Protein AF-A0A6C0BH00-F1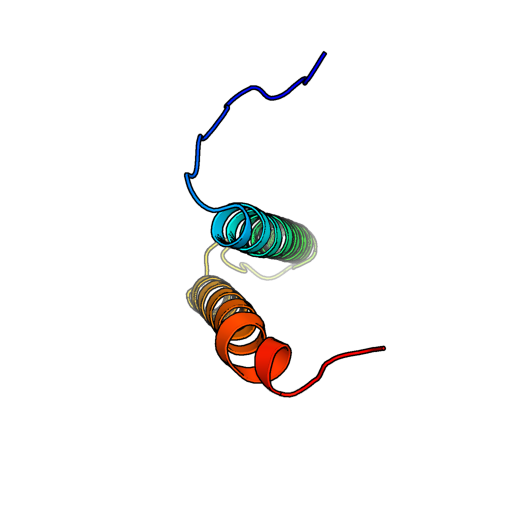 (afdb_monomer_lite)

Organism: NCBI:txid1070528

Sequence (76 aa):
MEESLYVFQFSNKEYVDLVDDIARMVIIQIAIQFLYYLNSSDNIQFFSSDFILLVIYMVLGIMLYRLVFRKMITFK

Secondary structure (DSSP, 8-state):
----S-----S-HHHHHHHHHHHHHHHHHHHHHHHHHHH-SS---TT-HHHHHHHHHHHHHHHHIIIIIHHH----

Radius of gyration: 16.22 Å; chains: 1; bounding box: 40×36×46 Å

pLDDT: mean 84.8, std 10.34, range [45.06, 95.62]

Foldseek 3Di:
DPPDPDDDDDPDVLVVVLVVQLVVVLVVLLVVLVVVCVPDPDPDDSDDPVSVVVSVVSSVVSVCCSPPVCVVDDDD

Structure (mmCIF, N/CA/C/O backbone):
data_AF-A0A6C0BH00-F1
#
_entry.id   AF-A0A6C0BH00-F1
#
loop_
_atom_site.group_PDB
_atom_site.id
_atom_site.type_symbol
_atom_site.label_atom_id
_atom_site.label_alt_id
_atom_site.label_comp_id
_atom_site.label_asym_id
_atom_site.label_entity_id
_atom_site.label_seq_id
_atom_site.pdbx_PDB_ins_code
_atom_site.Cartn_x
_atom_site.Cartn_y
_atom_site.Cartn_z
_atom_site.occupancy
_atom_site.B_iso_or_equiv
_atom_site.auth_seq_id
_atom_site.auth_comp_id
_atom_site.auth_asym_id
_atom_site.auth_atom_id
_atom_site.pdbx_PDB_model_num
ATOM 1 N N . MET A 1 1 ? -7.483 22.707 9.327 1.00 45.06 1 MET A N 1
ATOM 2 C CA . MET A 1 1 ? -8.258 22.445 8.099 1.00 45.06 1 MET A CA 1
ATOM 3 C C . MET A 1 1 ? -7.804 21.085 7.628 1.00 45.06 1 MET A C 1
ATOM 5 O O . MET A 1 1 ? -6.602 20.899 7.524 1.00 45.06 1 MET A O 1
ATOM 9 N N . GLU A 1 2 ? -8.700 20.112 7.496 1.00 53.81 2 GLU A N 1
ATOM 10 C CA . GLU A 1 2 ? -8.308 18.802 6.967 1.00 53.81 2 GLU A CA 1
ATOM 11 C C . GLU A 1 2 ? -8.006 18.968 5.471 1.00 53.81 2 GLU A C 1
ATOM 13 O O . GLU A 1 2 ? -8.897 19.278 4.687 1.00 53.81 2 GLU A O 1
ATOM 18 N N . GLU A 1 3 ? -6.731 18.847 5.093 1.00 73.75 3 GLU A N 1
ATOM 19 C CA . GLU A 1 3 ? -6.224 19.019 3.721 1.00 73.75 3 GLU A CA 1
ATOM 20 C C . GLU A 1 3 ? -6.392 17.738 2.881 1.00 73.75 3 GLU A C 1
ATOM 22 O O . GLU A 1 3 ? -5.482 17.315 2.169 1.00 73.75 3 GLU A O 1
ATOM 27 N N . SER A 1 4 ? -7.530 17.049 2.988 1.00 73.56 4 SER A N 1
ATOM 28 C CA . SER A 1 4 ? -7.790 15.861 2.172 1.00 73.56 4 SER A CA 1
ATOM 29 C C . SER A 1 4 ? -8.494 16.247 0.869 1.00 73.56 4 SER A C 1
ATOM 31 O O . SER A 1 4 ? -9.515 16.929 0.859 1.00 73.56 4 SER A O 1
ATOM 33 N N . LEU A 1 5 ? -7.942 15.793 -0.263 1.00 79.06 5 LEU A N 1
ATOM 34 C CA . LEU A 1 5 ? -8.544 16.001 -1.589 1.00 79.06 5 LEU A CA 1
ATOM 35 C C . LEU A 1 5 ? -9.842 15.199 -1.774 1.00 79.06 5 LEU A C 1
ATOM 37 O O . LEU A 1 5 ? -10.699 15.586 -2.565 1.00 79.06 5 LEU A O 1
ATOM 41 N N . TYR A 1 6 ? -9.989 14.090 -1.043 1.00 81.12 6 TYR A N 1
ATOM 42 C CA . TYR A 1 6 ? -11.162 13.221 -1.070 1.00 81.12 6 TYR A CA 1
ATOM 43 C C . TYR A 1 6 ? -11.523 12.779 0.348 1.00 81.12 6 TYR A C 1
ATOM 45 O O . TYR A 1 6 ? -10.655 12.350 1.109 1.00 81.12 6 TYR A O 1
ATOM 53 N N . VAL A 1 7 ? -12.813 12.849 0.681 1.00 78.69 7 VAL A N 1
ATOM 54 C CA . VAL A 1 7 ? -13.355 12.412 1.972 1.00 78.69 7 VAL A CA 1
ATOM 55 C C . VAL A 1 7 ? -14.303 11.245 1.735 1.00 78.69 7 VAL A C 1
ATOM 57 O O . VAL A 1 7 ? -15.348 11.398 1.105 1.00 78.69 7 VAL A O 1
ATOM 60 N N . PHE A 1 8 ? -13.947 10.078 2.265 1.00 78.62 8 PHE A N 1
ATOM 61 C CA . PHE A 1 8 ? -14.802 8.895 2.252 1.00 78.62 8 PHE A CA 1
ATOM 62 C C . PHE A 1 8 ? -15.436 8.725 3.632 1.00 78.62 8 PHE A C 1
ATOM 64 O O . PHE A 1 8 ? -14.736 8.539 4.626 1.00 78.62 8 PHE A O 1
ATOM 71 N N . GLN A 1 9 ? -16.766 8.796 3.707 1.00 76.88 9 GLN A N 1
ATOM 72 C CA . GLN A 1 9 ? -17.487 8.548 4.953 1.00 76.88 9 GLN A CA 1
ATOM 73 C C . GLN A 1 9 ? -17.775 7.055 5.101 1.00 76.88 9 GLN A C 1
ATOM 75 O O . GLN A 1 9 ? -18.639 6.501 4.426 1.00 76.88 9 GLN A O 1
ATOM 80 N N . PHE A 1 10 ? -17.064 6.409 6.020 1.00 76.19 10 PHE A N 1
ATOM 81 C CA . PHE A 1 10 ? -17.377 5.054 6.460 1.00 76.19 10 PHE A CA 1
ATOM 82 C C . PHE A 1 10 ? -18.161 5.113 7.774 1.00 76.19 10 PHE A C 1
ATOM 84 O O . PHE A 1 10 ? -17.769 5.815 8.703 1.00 76.19 10 PHE A O 1
ATOM 91 N N . SER A 1 11 ? -19.250 4.347 7.886 1.00 75.19 11 SER A N 1
ATOM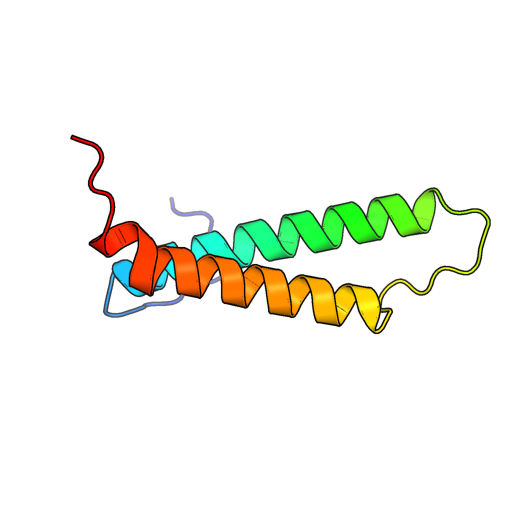 92 C CA . SER A 1 11 ? -20.081 4.341 9.103 1.00 75.19 11 SER A CA 1
ATOM 93 C C . SER A 1 11 ? -19.402 3.704 10.319 1.00 75.19 11 SER A C 1
ATOM 95 O O . SER A 1 11 ? -19.820 3.957 11.445 1.00 75.19 11 SER A O 1
ATOM 97 N N . ASN A 1 12 ? -18.376 2.870 10.122 1.00 83.06 12 ASN A N 1
ATOM 98 C CA . ASN A 1 12 ? -17.663 2.204 11.211 1.00 83.06 12 ASN A CA 1
ATOM 99 C C . ASN A 1 12 ? -16.167 2.541 11.153 1.00 83.06 12 ASN A C 1
ATOM 101 O O . ASN A 1 12 ? -15.488 2.252 10.167 1.00 83.06 12 ASN A O 1
ATOM 105 N N . LYS A 1 13 ? -15.668 3.114 12.254 1.00 82.12 13 LYS A N 1
ATOM 106 C CA . LYS A 1 13 ? -14.266 3.497 12.456 1.00 82.12 13 LYS A CA 1
ATOM 107 C C . LYS A 1 13 ? -13.299 2.327 12.255 1.00 82.12 13 LYS A C 1
ATOM 109 O O . LYS A 1 13 ? -12.214 2.517 11.725 1.00 82.12 13 LYS A O 1
ATOM 114 N N . GLU A 1 14 ? -13.712 1.105 12.582 1.00 78.75 14 GLU A N 1
ATOM 115 C CA . GLU A 1 14 ? -12.886 -0.079 12.359 1.00 78.75 14 GLU A CA 1
ATOM 116 C C . GLU A 1 14 ? -12.622 -0.348 10.868 1.00 78.75 14 GLU A C 1
ATOM 118 O O . GLU A 1 14 ? -11.571 -0.887 10.534 1.00 78.75 14 GLU A O 1
ATOM 123 N N 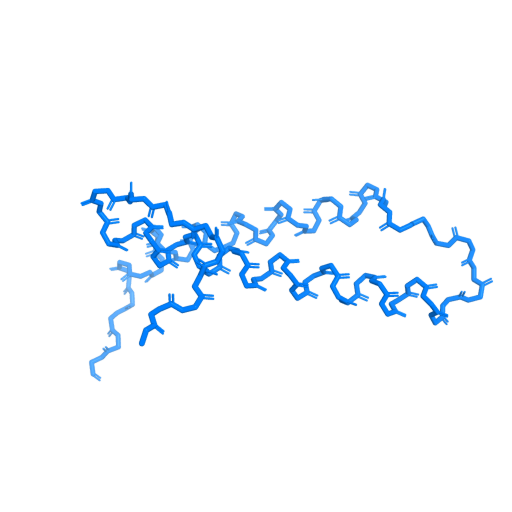. TYR A 1 15 ? -13.511 0.040 9.955 1.00 83.06 15 TYR A N 1
ATOM 124 C CA . TYR A 1 15 ? -13.201 -0.054 8.525 1.00 83.06 15 TYR A CA 1
ATOM 125 C C . TYR A 1 15 ? -12.279 1.073 8.070 1.00 83.06 15 TYR A C 1
ATOM 127 O O . TYR A 1 15 ? -11.441 0.835 7.209 1.00 83.06 15 TYR A O 1
ATOM 135 N N . VAL A 1 16 ? -12.382 2.259 8.681 1.00 86.88 16 VAL A N 1
ATOM 136 C CA . VAL A 1 16 ? -11.489 3.388 8.384 1.00 86.88 16 VAL A CA 1
ATOM 137 C C . VAL A 1 16 ? -10.044 2.999 8.658 1.00 86.88 16 VAL A C 1
ATOM 139 O O . VAL A 1 16 ? -9.228 3.081 7.745 1.00 86.88 16 VAL A O 1
ATOM 142 N N . ASP A 1 17 ? -9.729 2.497 9.858 1.00 86.19 17 ASP A N 1
ATOM 143 C CA . ASP A 1 17 ? -8.330 2.152 10.136 1.00 86.19 17 ASP A CA 1
ATOM 144 C C . ASP A 1 17 ? -7.866 0.934 9.315 1.00 86.19 17 ASP A C 1
ATOM 146 O O . ASP A 1 17 ? -6.681 0.806 9.046 1.00 86.19 17 ASP A O 1
ATOM 150 N N . LEU A 1 18 ? -8.766 0.029 8.892 1.00 87.56 18 LEU A N 1
ATOM 151 C CA . LEU A 1 18 ? -8.381 -1.104 8.031 1.00 87.56 18 LEU A CA 1
ATOM 152 C C . LEU A 1 18 ? -7.976 -0.610 6.644 1.00 87.56 18 LEU A C 1
ATOM 154 O O . LEU A 1 18 ? -6.988 -1.074 6.081 1.00 87.56 18 LEU A O 1
ATOM 158 N N . VAL A 1 19 ? -8.767 0.306 6.088 1.00 89.56 19 VAL A N 1
ATOM 159 C CA . VAL A 1 19 ? -8.490 0.905 4.785 1.00 89.56 19 VAL A CA 1
ATOM 160 C C . VAL A 1 19 ? -7.223 1.756 4.851 1.00 89.56 19 VAL A C 1
ATOM 162 O O . VAL A 1 19 ? -6.438 1.690 3.910 1.00 89.56 19 VAL A O 1
ATOM 165 N N . ASP A 1 20 ? -6.971 2.474 5.953 1.00 90.38 20 ASP A N 1
ATOM 166 C CA . ASP A 1 20 ? -5.709 3.206 6.155 1.00 90.38 20 ASP A CA 1
ATOM 167 C C . ASP A 1 20 ? -4.498 2.262 6.180 1.00 90.38 20 ASP A C 1
ATOM 169 O O . ASP A 1 20 ? -3.528 2.485 5.453 1.00 90.38 20 ASP A O 1
ATOM 173 N N . ASP A 1 21 ? -4.577 1.162 6.941 1.00 91.12 21 ASP A N 1
ATOM 174 C CA . ASP A 1 21 ? -3.513 0.152 7.012 1.00 91.12 21 ASP A CA 1
ATOM 175 C C . ASP A 1 21 ? -3.226 -0.455 5.627 1.00 91.12 21 ASP A C 1
ATOM 177 O O . ASP A 1 21 ? -2.069 -0.558 5.207 1.00 91.12 21 ASP A O 1
ATOM 181 N N . ILE A 1 22 ? -4.279 -0.822 4.885 1.00 93.19 22 ILE A N 1
ATOM 182 C CA . ILE A 1 22 ? -4.159 -1.356 3.523 1.00 93.19 22 ILE A CA 1
ATOM 183 C C . ILE A 1 22 ? -3.545 -0.313 2.587 1.00 93.19 22 ILE A C 1
ATOM 185 O O . ILE A 1 22 ? -2.588 -0.627 1.880 1.00 93.19 22 ILE A O 1
ATOM 189 N N . ALA A 1 23 ? -4.059 0.918 2.580 1.00 92.75 23 ALA A N 1
ATOM 190 C CA . ALA A 1 23 ? -3.574 1.981 1.707 1.00 92.75 23 ALA A CA 1
ATOM 191 C C . ALA A 1 23 ? -2.090 2.268 1.959 1.00 92.75 23 ALA A C 1
ATOM 193 O O . ALA A 1 23 ? -1.300 2.315 1.016 1.00 92.75 23 ALA A O 1
ATOM 194 N N . ARG A 1 24 ? -1.689 2.376 3.230 1.00 94.12 24 ARG A N 1
ATOM 195 C CA . ARG A 1 24 ? -0.296 2.592 3.630 1.00 94.12 24 ARG A CA 1
ATOM 196 C C . ARG A 1 24 ? 0.619 1.490 3.106 1.00 94.12 24 ARG A C 1
ATOM 198 O O . ARG A 1 24 ? 1.659 1.780 2.520 1.00 94.12 24 ARG A O 1
ATOM 205 N N . MET A 1 25 ? 0.221 0.237 3.289 1.00 94.31 25 MET A N 1
ATOM 206 C CA . MET A 1 25 ? 1.020 -0.917 2.885 1.00 94.31 25 MET A CA 1
ATOM 207 C C . MET A 1 25 ? 1.104 -1.055 1.357 1.00 94.31 25 MET A C 1
ATOM 209 O O . MET A 1 25 ? 2.185 -1.295 0.821 1.00 94.31 25 MET A O 1
ATOM 213 N N . VAL A 1 26 ? 0.009 -0.793 0.637 1.00 93.81 26 VAL A N 1
ATOM 214 C CA . VAL A 1 26 ? -0.008 -0.767 -0.835 1.00 93.81 26 VAL A CA 1
ATOM 215 C C . VAL A 1 26 ? 0.907 0.330 -1.385 1.00 93.81 26 VAL A C 1
ATOM 217 O O . VAL A 1 26 ? 1.678 0.069 -2.306 1.00 93.81 26 VAL A O 1
ATOM 220 N N . ILE A 1 27 ? 0.880 1.537 -0.809 1.00 95.31 27 ILE A N 1
ATOM 221 C CA . ILE A 1 27 ? 1.757 2.646 -1.223 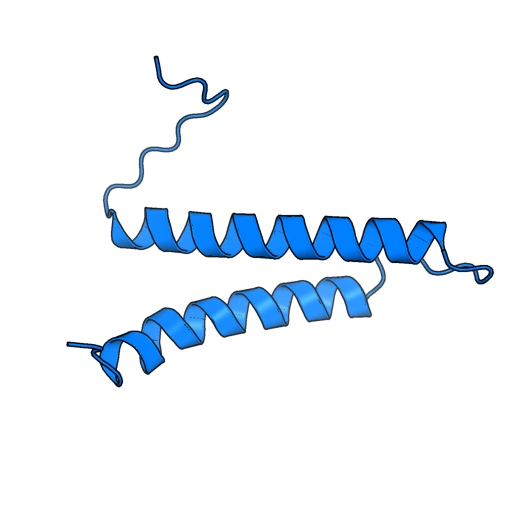1.00 95.31 27 ILE A CA 1
ATOM 222 C C . ILE A 1 27 ? 3.229 2.282 -1.016 1.00 95.31 27 ILE A C 1
ATOM 224 O O . ILE A 1 27 ? 4.042 2.494 -1.917 1.00 95.31 27 ILE A O 1
ATOM 228 N N . ILE A 1 28 ? 3.572 1.695 0.136 1.00 94.62 28 ILE A N 1
ATOM 229 C CA . ILE A 1 28 ? 4.933 1.214 0.412 1.00 94.62 28 ILE A CA 1
ATOM 230 C C . ILE A 1 28 ? 5.351 0.184 -0.641 1.00 94.62 28 ILE A C 1
ATOM 232 O O . ILE A 1 28 ? 6.441 0.291 -1.201 1.00 94.62 28 ILE A O 1
ATOM 236 N N . GLN A 1 29 ? 4.479 -0.772 -0.966 1.00 93.19 29 GLN A N 1
ATOM 237 C CA . GLN A 1 29 ? 4.798 -1.811 -1.939 1.00 93.19 29 GLN A CA 1
ATOM 238 C C . GLN A 1 29 ? 4.994 -1.256 -3.353 1.00 93.19 29 GLN A C 1
ATOM 240 O O . GLN A 1 29 ? 5.917 -1.672 -4.051 1.00 93.19 29 GLN A O 1
ATOM 245 N N . ILE A 1 30 ? 4.178 -0.281 -3.762 1.00 93.94 30 ILE A N 1
ATOM 246 C CA . ILE A 1 30 ? 4.347 0.436 -5.033 1.00 93.94 30 ILE A CA 1
ATOM 247 C C . ILE A 1 30 ? 5.683 1.188 -5.050 1.00 93.94 30 ILE A C 1
ATOM 249 O O . ILE A 1 30 ? 6.403 1.122 -6.044 1.00 93.94 30 ILE A O 1
ATOM 253 N N . ALA A 1 31 ? 6.045 1.871 -3.960 1.00 94.56 31 ALA A N 1
ATOM 254 C CA . ALA A 1 31 ? 7.308 2.601 -3.864 1.00 94.56 31 ALA A CA 1
ATOM 255 C C . ALA A 1 31 ? 8.526 1.665 -3.947 1.00 94.56 31 ALA A C 1
ATOM 257 O O . ALA A 1 31 ? 9.481 1.960 -4.666 1.00 94.56 31 ALA A O 1
ATOM 258 N N . ILE A 1 32 ? 8.482 0.515 -3.266 1.00 92.06 32 ILE A N 1
ATOM 259 C CA . ILE A 1 32 ? 9.534 -0.508 -3.338 1.00 92.06 32 ILE A CA 1
ATOM 260 C C . ILE A 1 32 ? 9.655 -1.046 -4.765 1.00 92.06 32 ILE A C 1
ATOM 262 O O . ILE A 1 32 ? 10.757 -1.069 -5.308 1.00 92.06 32 ILE A O 1
ATOM 266 N N . GLN A 1 33 ? 8.538 -1.427 -5.392 1.00 91.50 33 GLN A N 1
ATOM 267 C CA . GLN A 1 33 ? 8.533 -1.933 -6.767 1.00 91.50 33 GLN A CA 1
ATOM 268 C C . GLN A 1 33 ? 9.071 -0.891 -7.752 1.00 91.50 33 GLN A C 1
ATOM 270 O O . GLN A 1 33 ? 9.815 -1.228 -8.671 1.00 91.50 33 GLN A O 1
ATOM 275 N N . PHE A 1 34 ? 8.752 0.384 -7.526 1.00 91.69 34 PHE A N 1
ATOM 276 C CA . PHE A 1 34 ? 9.274 1.488 -8.318 1.00 91.69 34 PHE A CA 1
ATOM 277 C C . PHE A 1 34 ? 10.790 1.638 -8.196 1.00 91.69 34 PHE A C 1
ATOM 279 O O . PHE A 1 34 ? 11.483 1.710 -9.210 1.00 91.69 34 PHE A O 1
ATOM 286 N N . LEU A 1 35 ? 11.327 1.627 -6.975 1.00 91.88 35 LEU A N 1
ATOM 287 C CA . LEU A 1 35 ? 12.775 1.676 -6.760 1.00 91.88 35 LEU A CA 1
ATOM 288 C C . LEU A 1 35 ? 13.477 0.447 -7.345 1.00 91.88 35 LEU A C 1
ATOM 290 O O . LEU A 1 35 ? 14.551 0.567 -7.930 1.00 91.88 35 LEU A O 1
ATOM 294 N N . TYR A 1 36 ? 12.854 -0.725 -7.227 1.00 89.31 36 TYR A N 1
ATOM 295 C CA . TYR A 1 36 ? 13.382 -1.969 -7.771 1.00 89.31 36 TYR A CA 1
ATOM 296 C C . TYR A 1 36 ? 13.436 -1.941 -9.301 1.00 89.31 36 TYR A C 1
ATOM 298 O O . TYR A 1 36 ? 14.446 -2.331 -9.883 1.00 89.31 36 TYR A O 1
ATOM 306 N N . TYR A 1 37 ? 12.401 -1.400 -9.946 1.00 88.62 37 TYR A N 1
ATOM 307 C CA . TYR A 1 37 ? 12.367 -1.182 -11.391 1.00 88.62 37 TYR A CA 1
ATOM 308 C C . TYR A 1 37 ? 13.499 -0.260 -11.863 1.00 88.62 37 TYR A C 1
ATOM 310 O O . TYR A 1 37 ? 14.174 -0.574 -12.837 1.00 88.62 37 TYR A O 1
ATOM 318 N N . LEU A 1 38 ? 13.753 0.847 -11.154 1.00 89.88 38 LEU A N 1
ATOM 319 C CA . LEU A 1 38 ? 14.827 1.786 -11.506 1.00 89.88 38 LEU A CA 1
ATOM 320 C C . LEU A 1 38 ? 16.237 1.214 -11.303 1.00 89.88 38 LEU A C 1
ATOM 322 O O . LEU A 1 38 ? 17.160 1.597 -12.018 1.00 89.88 38 LEU A O 1
ATOM 326 N N . ASN A 1 39 ? 16.417 0.347 -10.307 1.00 88.56 39 ASN A N 1
ATOM 327 C CA . ASN A 1 39 ? 17.723 -0.199 -9.936 1.00 88.56 39 ASN A CA 1
ATOM 328 C C . ASN A 1 39 ? 18.114 -1.460 -10.729 1.00 88.56 39 ASN A C 1
ATOM 330 O O . ASN A 1 39 ? 19.236 -1.948 -10.603 1.00 88.56 39 ASN A O 1
ATOM 334 N N . SER A 1 40 ? 17.197 -2.027 -11.509 1.00 77.56 40 SER A N 1
ATOM 335 C CA . SER A 1 40 ? 17.428 -3.300 -12.189 1.00 77.56 40 SER A CA 1
ATOM 336 C C . SER A 1 40 ? 17.955 -3.081 -13.604 1.00 77.56 40 SER A C 1
ATOM 338 O O . SER A 1 40 ? 17.353 -2.366 -14.396 1.00 77.56 40 SER A O 1
ATOM 340 N N . SER A 1 41 ? 19.084 -3.715 -13.935 1.00 67.88 41 SER A N 1
ATOM 341 C CA . SER A 1 41 ? 19.631 -3.740 -15.302 1.00 67.88 41 SER A CA 1
ATOM 342 C C . SER A 1 41 ? 18.866 -4.684 -16.236 1.00 67.88 41 SER A C 1
ATOM 344 O O . SER A 1 41 ? 19.021 -4.609 -17.453 1.00 67.88 41 SER A O 1
ATOM 346 N N . ASP A 1 42 ? 18.059 -5.577 -15.661 1.00 69.62 42 ASP A N 1
ATOM 347 C CA . ASP A 1 42 ? 17.169 -6.483 -16.377 1.00 69.62 42 ASP A CA 1
ATOM 348 C C . ASP A 1 42 ? 15.814 -5.817 -16.654 1.00 69.62 42 ASP A C 1
ATOM 350 O O . ASP A 1 42 ? 15.363 -4.961 -15.895 1.00 69.62 42 ASP A O 1
ATOM 354 N N . ASN A 1 43 ? 15.132 -6.245 -17.724 1.00 68.06 43 ASN A N 1
ATOM 355 C CA . ASN A 1 43 ? 13.782 -5.802 -18.104 1.00 68.06 43 ASN A CA 1
ATOM 356 C C . ASN A 1 43 ? 12.708 -6.302 -17.114 1.00 68.06 43 ASN A C 1
ATOM 358 O O . ASN A 1 43 ? 11.793 -7.042 -17.486 1.00 68.06 43 ASN A O 1
ATOM 362 N N . ILE A 1 44 ? 12.819 -5.941 -15.838 1.00 74.12 44 ILE A N 1
ATOM 363 C CA . ILE A 1 44 ? 11.820 -6.275 -14.828 1.00 74.12 44 ILE A CA 1
ATOM 364 C C . ILE A 1 44 ? 10.558 -5.486 -15.158 1.00 74.12 44 ILE A C 1
ATOM 366 O O . ILE A 1 44 ? 10.572 -4.262 -15.219 1.00 74.12 44 ILE A O 1
ATOM 370 N N . GLN A 1 45 ? 9.448 -6.179 -15.397 1.00 82.75 45 GLN A N 1
ATOM 371 C CA . GLN A 1 45 ? 8.175 -5.507 -15.624 1.00 82.75 45 GLN A CA 1
ATOM 372 C C . GLN A 1 45 ? 7.681 -4.883 -14.319 1.00 82.75 45 GLN A C 1
ATOM 374 O O . GLN A 1 45 ? 7.620 -5.543 -13.283 1.00 82.75 45 GLN A O 1
ATOM 379 N N . PHE A 1 46 ? 7.287 -3.612 -14.388 1.00 81.62 46 PHE A N 1
ATOM 380 C CA . PHE A 1 46 ? 6.791 -2.867 -13.233 1.00 81.62 46 PHE A CA 1
ATOM 381 C C . PHE A 1 46 ? 5.581 -3.550 -12.571 1.00 81.62 46 PHE A C 1
ATOM 383 O O . PHE A 1 46 ? 5.539 -3.699 -11.354 1.00 81.62 46 PHE A O 1
ATOM 390 N N . PHE A 1 47 ? 4.630 -4.023 -13.381 1.00 85.88 47 PHE A N 1
ATOM 391 C CA . PHE A 1 47 ? 3.437 -4.753 -12.943 1.00 85.88 47 PHE A CA 1
ATOM 392 C C . PHE A 1 47 ? 3.546 -6.238 -13.295 1.00 85.88 47 PHE A C 1
ATOM 394 O O . PHE A 1 47 ? 2.797 -6.748 -14.126 1.00 85.88 47 PHE A O 1
ATOM 401 N N . SER A 1 48 ? 4.507 -6.934 -12.690 1.00 89.75 48 SER A N 1
ATOM 402 C CA . SER A 1 48 ? 4.620 -8.384 -12.850 1.00 89.75 48 SER A CA 1
ATOM 403 C C . SER A 1 48 ? 3.490 -9.127 -12.123 1.00 89.75 48 SER A C 1
ATOM 405 O O . SER A 1 48 ? 2.868 -8.610 -11.189 1.00 89.75 48 SER A O 1
ATOM 407 N N . SER A 1 49 ? 3.244 -10.378 -12.519 1.00 92.00 49 SER A N 1
ATOM 408 C CA . SER A 1 49 ? 2.336 -11.276 -11.793 1.00 92.00 49 SER A CA 1
ATOM 409 C C . SER A 1 49 ? 2.747 -11.439 -10.331 1.00 92.00 49 SER A C 1
ATOM 411 O O . SER A 1 49 ? 1.887 -11.440 -9.453 1.00 92.00 49 SER A O 1
ATOM 413 N N . ASP A 1 50 ? 4.053 -11.510 -10.067 1.00 91.25 50 ASP A N 1
ATOM 414 C CA . ASP A 1 50 ? 4.597 -11.667 -8.717 1.00 91.25 50 ASP A CA 1
ATOM 415 C C . ASP A 1 50 ? 4.326 -10.433 -7.856 1.00 91.25 50 ASP A C 1
ATOM 417 O O .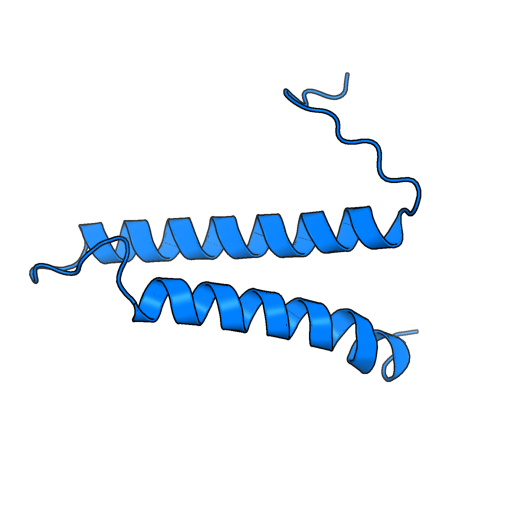 ASP A 1 50 ? 3.943 -10.563 -6.695 1.00 91.25 50 ASP A O 1
ATOM 421 N N . PHE A 1 51 ? 4.440 -9.229 -8.429 1.00 91.31 51 PHE A N 1
ATOM 422 C CA . PHE A 1 51 ? 4.089 -7.989 -7.739 1.00 91.31 51 PHE A CA 1
ATOM 423 C C . PHE A 1 51 ? 2.609 -7.974 -7.333 1.00 91.31 51 PHE A C 1
ATOM 425 O O . PHE A 1 51 ? 2.287 -7.703 -6.176 1.00 91.31 51 PHE A O 1
ATOM 432 N N . ILE A 1 52 ? 1.706 -8.314 -8.259 1.00 93.38 52 ILE A N 1
ATOM 433 C CA . ILE A 1 52 ? 0.263 -8.358 -7.979 1.00 93.38 52 ILE A CA 1
ATOM 434 C C . ILE A 1 52 ? -0.038 -9.394 -6.889 1.00 93.38 52 ILE A C 1
ATOM 436 O O . ILE A 1 52 ? -0.796 -9.117 -5.958 1.00 93.38 52 ILE A O 1
ATOM 440 N N . LEU A 1 53 ? 0.589 -10.568 -6.971 1.00 95.62 53 LEU A N 1
ATOM 441 C CA . LEU A 1 53 ? 0.431 -11.634 -5.987 1.00 95.62 53 LEU A CA 1
ATOM 442 C C . LEU A 1 53 ? 0.903 -11.190 -4.593 1.00 95.62 53 LEU A C 1
ATOM 444 O O . LEU A 1 53 ? 0.203 -11.415 -3.607 1.00 95.62 53 LEU A O 1
ATOM 448 N N . LEU A 1 54 ? 2.040 -10.490 -4.511 1.00 93.75 54 LEU A N 1
ATOM 449 C CA . LEU A 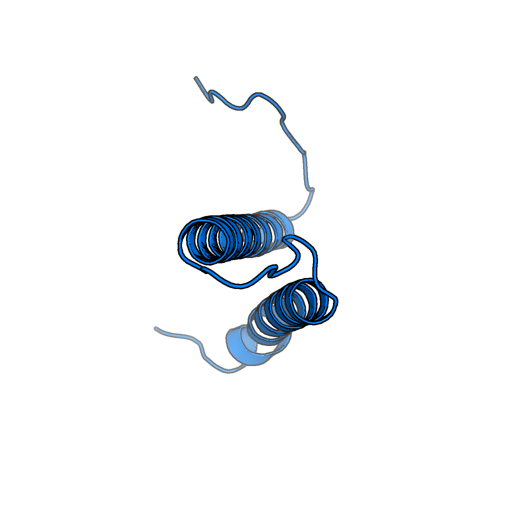1 54 ? 2.563 -9.924 -3.265 1.00 93.75 54 LEU A CA 1
ATOM 450 C C . LEU A 1 54 ? 1.618 -8.884 -2.656 1.00 93.75 54 LEU A C 1
ATOM 452 O O . LEU A 1 54 ? 1.392 -8.907 -1.447 1.00 93.75 54 LEU A O 1
ATOM 456 N N . VAL A 1 55 ? 1.031 -8.006 -3.474 1.00 94.44 55 VAL A N 1
ATOM 457 C CA . VAL A 1 55 ? 0.028 -7.035 -3.007 1.00 94.44 55 VAL A CA 1
ATOM 458 C C . VAL A 1 55 ? -1.195 -7.758 -2.433 1.00 94.44 55 VAL A C 1
ATOM 460 O O . VAL A 1 55 ? -1.658 -7.412 -1.347 1.00 94.44 55 VAL A O 1
ATOM 463 N N . ILE A 1 56 ? -1.691 -8.803 -3.101 1.00 95.38 56 ILE A N 1
ATOM 464 C CA . ILE A 1 56 ? -2.826 -9.598 -2.605 1.00 95.38 56 ILE A CA 1
ATOM 465 C C . ILE A 1 56 ? -2.478 -10.283 -1.277 1.00 95.38 56 ILE A C 1
ATOM 467 O O . ILE A 1 56 ? -3.253 -10.201 -0.323 1.00 95.38 56 ILE A O 1
ATOM 471 N N . TYR A 1 57 ? -1.313 -10.927 -1.181 1.00 95.56 57 TYR A N 1
ATOM 472 C CA . TYR A 1 57 ? -0.864 -11.585 0.051 1.00 95.56 57 TYR A CA 1
ATOM 473 C C . TYR A 1 57 ? -0.715 -10.609 1.213 1.00 95.56 57 TYR A C 1
ATOM 475 O O . TYR A 1 57 ? -1.098 -10.927 2.339 1.00 95.56 57 TYR A O 1
ATOM 483 N N . MET A 1 58 ? -0.224 -9.405 0.939 1.00 95.06 58 MET A N 1
ATOM 484 C CA . MET A 1 58 ? -0.120 -8.335 1.921 1.00 95.06 58 MET A CA 1
ATOM 485 C C . MET A 1 58 ? -1.498 -7.913 2.444 1.00 95.06 58 MET A C 1
ATOM 487 O O . MET A 1 58 ? -1.703 -7.871 3.657 1.00 95.06 58 MET A O 1
ATOM 491 N N . VAL A 1 59 ? -2.464 -7.669 1.553 1.00 94.38 59 VAL A N 1
ATOM 492 C CA . VAL A 1 59 ? -3.837 -7.311 1.943 1.00 94.38 59 VAL A CA 1
ATOM 493 C C . VAL A 1 59 ? -4.486 -8.424 2.770 1.00 94.38 59 VAL A C 1
ATOM 495 O O . VAL A 1 59 ? -5.064 -8.149 3.823 1.00 94.38 59 VAL A O 1
ATOM 498 N N . LEU A 1 60 ? -4.341 -9.685 2.349 1.00 94.94 60 LEU A N 1
ATOM 499 C CA . LEU A 1 60 ? -4.841 -10.837 3.105 1.00 94.94 60 LEU A CA 1
ATOM 500 C C . LEU A 1 60 ? -4.182 -10.948 4.483 1.00 94.94 60 LEU A C 1
ATOM 502 O O . LEU A 1 60 ? -4.871 -11.224 5.463 1.00 94.94 60 LEU A O 1
ATOM 506 N N . GLY A 1 61 ? -2.877 -10.687 4.583 1.00 93.88 61 GLY A N 1
ATOM 507 C CA . GLY A 1 61 ? -2.150 -10.665 5.850 1.00 93.88 61 GLY A CA 1
ATOM 508 C C . GLY A 1 61 ? -2.694 -9.618 6.823 1.00 93.88 61 GLY A C 1
ATOM 509 O O . GLY A 1 61 ? -2.918 -9.927 7.992 1.00 93.88 61 GLY A O 1
ATOM 510 N N . ILE A 1 62 ? -2.986 -8.407 6.338 1.00 92.62 62 ILE A N 1
ATOM 511 C CA . ILE A 1 62 ? -3.577 -7.327 7.148 1.00 92.62 62 ILE A CA 1
ATOM 512 C C . ILE A 1 62 ? -4.985 -7.713 7.617 1.00 92.62 62 ILE A C 1
ATOM 514 O O . ILE A 1 62 ? -5.320 -7.557 8.794 1.00 92.62 62 ILE A O 1
ATOM 518 N N . MET A 1 63 ? -5.806 -8.268 6.722 1.00 90.62 63 MET A N 1
ATOM 519 C CA . MET A 1 63 ? -7.145 -8.744 7.077 1.00 90.62 63 MET A CA 1
ATOM 520 C C . MET A 1 63 ? -7.087 -9.861 8.122 1.00 90.62 63 MET A C 1
ATOM 522 O O . MET A 1 63 ? -7.824 -9.818 9.107 1.00 90.62 63 MET A O 1
ATOM 526 N N . LEU A 1 64 ? -6.187 -10.833 7.951 1.00 91.00 64 LEU A N 1
ATOM 527 C CA . LEU A 1 64 ? -5.991 -11.926 8.899 1.00 91.00 64 LEU A CA 1
ATOM 528 C C . LEU A 1 64 ? -5.523 -11.404 10.260 1.00 91.00 64 LEU A C 1
ATOM 530 O O . LEU A 1 64 ? -6.066 -11.805 11.291 1.00 91.00 64 LEU A O 1
ATOM 534 N N . TYR A 1 65 ? -4.565 -10.476 10.275 1.00 88.12 65 TYR A N 1
ATOM 535 C CA . TYR A 1 65 ? -4.119 -9.814 11.497 1.00 88.12 65 TYR A CA 1
ATOM 536 C C . TYR A 1 65 ? -5.298 -9.176 12.238 1.00 88.12 65 TYR A C 1
ATOM 538 O O . TYR A 1 65 ? -5.494 -9.401 13.432 1.00 88.12 65 TYR A O 1
ATOM 546 N N . ARG A 1 66 ? -6.142 -8.433 11.524 1.00 83.50 66 ARG A N 1
ATOM 547 C CA . ARG A 1 66 ? -7.248 -7.703 12.141 1.00 83.50 66 ARG A CA 1
ATOM 548 C C . ARG A 1 66 ? -8.396 -8.606 12.594 1.00 83.50 66 ARG A C 1
ATOM 550 O O . ARG A 1 66 ? -8.970 -8.367 13.652 1.00 83.50 66 ARG A O 1
ATOM 557 N N . LEU A 1 67 ? -8.727 -9.644 11.829 1.00 85.25 67 LEU A N 1
ATOM 558 C CA . LEU A 1 67 ? -9.834 -10.554 12.143 1.00 85.25 67 LEU A CA 1
ATOM 559 C C . LEU A 1 67 ? -9.470 -11.593 13.207 1.00 85.25 67 LEU A C 1
ATOM 561 O O . LEU A 1 67 ? -10.317 -11.934 14.034 1.00 85.25 67 LEU A O 1
ATOM 565 N N . VAL A 1 68 ? -8.232 -12.091 13.180 1.00 86.38 68 VAL A N 1
ATOM 566 C CA . VAL A 1 68 ? -7.774 -13.202 14.024 1.00 86.38 68 VAL A CA 1
ATOM 567 C C . VAL A 1 68 ? -6.850 -12.697 15.126 1.00 86.38 68 VAL A C 1
ATOM 569 O O . VAL A 1 68 ? -7.193 -12.793 16.303 1.00 86.38 68 VAL A O 1
ATOM 572 N N . PHE A 1 69 ? -5.710 -12.099 14.775 1.00 82.88 69 PHE A N 1
ATOM 573 C CA . PHE A 1 69 ? -4.686 -11.746 15.765 1.00 82.88 69 PHE A CA 1
ATOM 574 C C . PHE A 1 69 ? -5.132 -10.648 16.729 1.00 82.88 69 PHE A C 1
ATOM 576 O O . PHE A 1 69 ? -4.903 -10.781 17.927 1.00 82.88 69 PHE A O 1
ATOM 583 N N . ARG A 1 70 ? -5.840 -9.616 16.256 1.00 79.19 70 ARG A N 1
ATOM 584 C CA . ARG A 1 70 ? -6.371 -8.544 17.117 1.00 79.19 70 ARG A CA 1
ATOM 585 C C . ARG A 1 70 ? -7.336 -9.069 18.183 1.00 79.19 70 ARG A C 1
ATOM 587 O O . ARG A 1 70 ? -7.430 -8.490 19.259 1.00 79.19 70 ARG A O 1
ATOM 594 N N . LYS A 1 71 ? -8.060 -10.155 17.890 1.00 77.81 71 LYS A N 1
ATOM 595 C CA . LYS A 1 71 ? -8.951 -10.815 18.858 1.00 77.81 71 LYS A CA 1
ATOM 596 C C . LYS A 1 71 ? -8.203 -11.763 19.793 1.00 77.81 71 LYS A C 1
ATOM 598 O O . LYS A 1 71 ? -8.683 -12.017 20.892 1.00 77.81 71 LYS A O 1
ATOM 603 N N . MET A 1 72 ? -7.064 -12.297 19.361 1.00 79.75 72 MET A N 1
ATOM 604 C CA . MET A 1 72 ? -6.265 -13.243 20.141 1.00 79.75 72 MET A CA 1
ATOM 605 C C . MET A 1 72 ? -5.263 -12.564 21.077 1.00 79.75 72 MET A C 1
ATOM 607 O O . MET A 1 72 ? -4.980 -13.098 22.146 1.00 79.75 72 MET A O 1
ATOM 611 N N . ILE A 1 73 ? -4.710 -11.416 20.687 1.00 75.56 73 ILE A N 1
ATOM 612 C CA . ILE A 1 73 ? -3.625 -10.746 21.404 1.00 75.56 73 ILE A CA 1
ATOM 613 C C . ILE A 1 73 ? -4.069 -9.329 21.761 1.00 75.56 73 ILE A C 1
ATOM 615 O O . ILE A 1 73 ? -4.125 -8.443 20.910 1.00 75.56 73 ILE A O 1
ATOM 619 N N . THR A 1 74 ? -4.349 -9.116 23.044 1.00 76.12 74 THR A N 1
ATOM 620 C CA . THR A 1 74 ? -4.592 -7.788 23.612 1.00 76.12 74 THR A CA 1
ATOM 621 C C . THR A 1 74 ? -3.333 -7.350 24.344 1.00 76.12 74 THR A C 1
ATOM 623 O O . THR A 1 74 ? -3.009 -7.897 25.397 1.00 76.12 74 THR A O 1
ATOM 626 N N . PHE A 1 75 ? -2.619 -6.369 23.795 1.00 71.00 75 PHE A N 1
ATOM 627 C CA . PHE A 1 75 ? -1.544 -5.696 24.522 1.00 71.00 75 PHE A CA 1
ATOM 628 C C . PHE A 1 75 ? -2.188 -4.746 25.537 1.00 71.00 75 PHE A C 1
ATOM 630 O O . PHE A 1 75 ? -2.966 -3.871 25.154 1.00 71.00 75 PHE A O 1
ATOM 637 N N . LYS A 1 76 ? -1.938 -4.995 26.823 1.00 53.28 76 LYS A N 1
ATOM 638 C CA . LYS A 1 76 ? -2.426 -4.190 27.945 1.00 53.28 76 LYS A CA 1
ATOM 639 C C . LYS A 1 76 ? -1.328 -3.266 28.443 1.00 53.28 76 LYS A C 1
ATOM 641 O O . LYS A 1 76 ? -0.165 -3.728 28.451 1.00 53.28 76 LYS A O 1
#